Protein AF-A0A353LQL8-F1 (afdb_monomer_lite)

pLDDT: mean 87.76, std 13.8, range [54.66, 97.81]

Radius of gyration: 16.29 Å; chains: 1; bounding box: 35×16×44 Å

Foldseek 3Di:
DLVVLVVVQVVCVVVVHGDPVSVVVNVVVCVVVVVVCVCDVPPVNHPPPDD

Structure (mmCIF, N/CA/C/O backbone):
data_AF-A0A353LQL8-F1
#
_entry.id   AF-A0A353LQL8-F1
#
loop_
_atom_site.group_PDB
_atom_site.id
_atom_site.type_symbol
_atom_site.label_atom_id
_atom_site.label_alt_id
_atom_site.label_comp_id
_atom_site.label_asym_id
_atom_site.label_entity_id
_atom_site.label_seq_id
_atom_site.pdbx_PDB_ins_code
_atom_site.Cartn_x
_atom_site.Cartn_y
_atom_site.Cartn_z
_atom_site.occupancy
_atom_site.B_iso_or_equiv
_atom_site.auth_seq_id
_atom_site.auth_comp_id
_atom_site.auth_asym_id
_atom_site.auth_atom_id
_atom_site.pdbx_PDB_model_num
ATOM 1 N N . ASN A 1 1 ? 7.014 7.698 5.359 1.00 87.25 1 ASN A N 1
ATOM 2 C CA . ASN A 1 1 ? 7.795 6.480 5.030 1.00 87.25 1 ASN A CA 1
ATOM 3 C C . ASN A 1 1 ? 6.823 5.299 5.047 1.00 87.25 1 ASN A C 1
ATOM 5 O O . ASN A 1 1 ? 6.133 5.176 6.054 1.00 87.25 1 ASN A O 1
ATOM 9 N N . PRO A 1 2 ? 6.717 4.466 3.989 1.00 90.56 2 PRO A N 1
ATOM 10 C CA . PRO A 1 2 ? 5.786 3.327 3.946 1.00 90.56 2 PRO A CA 1
ATOM 11 C C . PRO A 1 2 ? 5.926 2.353 5.128 1.00 90.56 2 PRO A C 1
ATOM 13 O O . PRO A 1 2 ? 4.922 1.816 5.587 1.00 90.56 2 PRO A O 1
ATOM 16 N N . PHE A 1 3 ? 7.131 2.176 5.684 1.00 94.56 3 PHE A N 1
ATOM 17 C CA . PHE A 1 3 ? 7.337 1.311 6.854 1.00 94.56 3 PHE A CA 1
ATOM 18 C C . PHE A 1 3 ? 6.660 1.846 8.122 1.00 94.56 3 PHE A C 1
ATOM 20 O O . PHE A 1 3 ? 6.156 1.067 8.924 1.00 94.56 3 PHE A O 1
ATOM 27 N N . THR A 1 4 ? 6.595 3.168 8.292 1.00 95.81 4 THR A N 1
ATOM 28 C CA . THR A 1 4 ? 5.880 3.787 9.418 1.00 95.81 4 THR A CA 1
ATOM 29 C C . THR A 1 4 ? 4.383 3.501 9.329 1.00 95.81 4 THR A C 1
ATOM 31 O O . THR A 1 4 ? 3.799 3.033 10.302 1.00 95.81 4 THR A O 1
ATOM 34 N N . HIS A 1 5 ? 3.792 3.683 8.143 1.00 95.06 5 HIS A N 1
ATOM 35 C CA . HIS A 1 5 ? 2.373 3.398 7.916 1.00 95.06 5 HIS A CA 1
ATOM 36 C C . HIS A 1 5 ? 2.041 1.917 8.115 1.00 95.06 5 HIS A C 1
ATOM 38 O O . HIS A 1 5 ? 0.993 1.602 8.663 1.00 95.06 5 HIS A O 1
ATOM 44 N N . LEU A 1 6 ? 2.943 1.001 7.747 1.00 95.38 6 LEU A N 1
ATOM 45 C CA . LEU A 1 6 ? 2.773 -0.425 8.033 1.00 95.38 6 LEU A CA 1
ATOM 46 C C . LEU A 1 6 ? 2.688 -0.706 9.542 1.00 95.38 6 LEU A C 1
ATOM 48 O O . LEU A 1 6 ? 1.797 -1.427 9.985 1.00 95.38 6 LEU A O 1
ATOM 52 N N . VAL A 1 7 ? 3.606 -0.146 10.336 1.00 96.50 7 VAL A N 1
ATOM 53 C CA . VAL A 1 7 ? 3.617 -0.352 11.795 1.00 96.50 7 VAL A CA 1
ATOM 54 C C . VAL A 1 7 ? 2.377 0.267 12.448 1.00 96.50 7 VAL A C 1
ATOM 56 O O . VAL A 1 7 ? 1.808 -0.314 13.369 1.00 96.50 7 VAL A O 1
ATOM 59 N N . GLU A 1 8 ? 1.927 1.423 11.964 1.00 96.19 8 GLU A N 1
ATOM 60 C CA . GLU A 1 8 ? 0.694 2.070 12.427 1.00 96.19 8 GLU A CA 1
ATOM 61 C C . GLU A 1 8 ? -0.559 1.263 12.077 1.00 96.19 8 GLU A C 1
ATOM 63 O O . GLU A 1 8 ? -1.408 1.071 12.944 1.00 96.19 8 GLU A O 1
ATOM 68 N N . LEU A 1 9 ? -0.641 0.714 10.862 1.00 96.38 9 LEU A N 1
ATOM 69 C CA . LEU A 1 9 ? -1.712 -0.198 10.453 1.00 96.38 9 LEU A CA 1
ATOM 70 C C . LEU A 1 9 ? -1.747 -1.462 11.308 1.00 96.38 9 LEU A C 1
ATOM 72 O O . LEU A 1 9 ? -2.822 -1.894 11.713 1.00 96.38 9 LEU A O 1
ATOM 76 N N . LEU A 1 10 ? -0.583 -2.044 11.608 1.00 96.56 10 LEU A N 1
ATOM 77 C CA . LEU A 1 10 ? -0.485 -3.232 12.456 1.00 96.56 10 LEU A CA 1
ATOM 78 C C . LEU A 1 10 ? -0.965 -2.939 13.885 1.00 96.56 10 LEU A C 1
ATOM 80 O O . LEU A 1 10 ? -1.679 -3.746 14.485 1.00 96.56 10 LEU A O 1
ATOM 84 N N . ARG A 1 11 ? -0.615 -1.761 14.414 1.00 96.31 11 ARG A N 1
ATOM 85 C CA . ARG A 1 11 ? -1.106 -1.281 15.710 1.00 96.31 11 ARG A CA 1
ATOM 86 C C . ARG A 1 11 ? -2.621 -1.089 15.687 1.00 96.31 11 ARG A C 1
ATOM 88 O O . ARG A 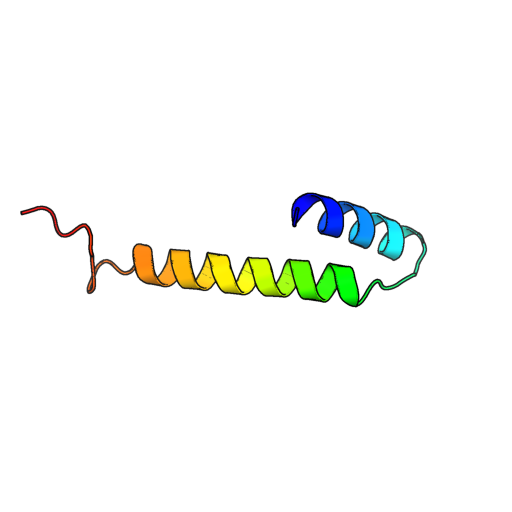1 11 ? -3.304 -1.637 16.542 1.00 96.31 11 ARG A O 1
ATOM 95 N N . ALA A 1 12 ? -3.146 -0.388 14.680 1.00 95.00 12 ALA A N 1
ATOM 96 C CA . ALA A 1 12 ? -4.58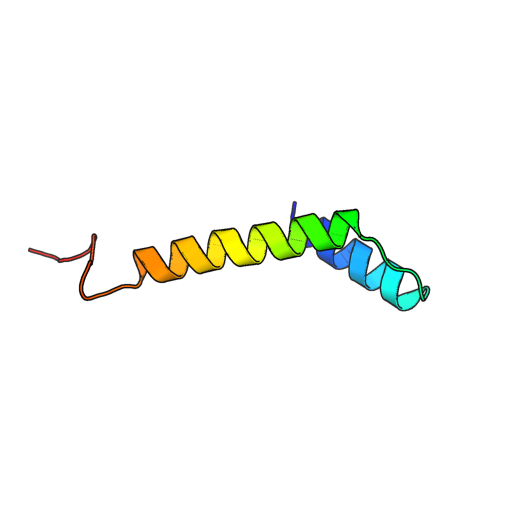1 -0.175 14.514 1.00 95.00 12 ALA A CA 1
ATOM 97 C C . ALA A 1 12 ? -5.335 -1.511 14.420 1.00 95.00 12 ALA A C 1
ATOM 99 O O . ALA A 1 12 ? -6.316 -1.702 15.130 1.00 95.00 12 ALA A O 1
ATOM 100 N N . ALA A 1 13 ? -4.825 -2.472 13.644 1.00 96.06 13 ALA A N 1
ATOM 101 C CA . ALA A 1 13 ? -5.401 -3.810 13.534 1.00 96.06 13 ALA A CA 1
ATOM 102 C C . ALA A 1 13 ? -5.419 -4.554 14.881 1.00 96.06 13 ALA A C 1
ATOM 104 O O . ALA A 1 13 ? -6.410 -5.204 15.207 1.00 96.06 13 ALA A O 1
ATOM 105 N N . SER A 1 14 ? -4.362 -4.411 15.689 1.00 97.12 14 SER A N 1
ATOM 106 C CA . SER A 1 14 ? -4.293 -4.976 17.047 1.00 97.12 14 SER A CA 1
ATOM 107 C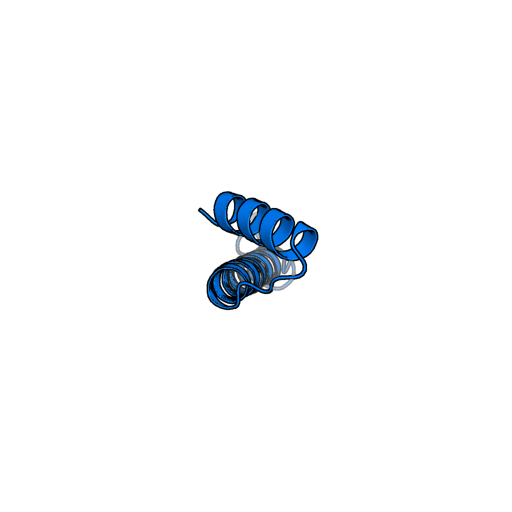 C . SER A 1 14 ? -5.319 -4.347 18.000 1.00 97.12 14 SER A C 1
ATOM 109 O O . SER A 1 14 ? -5.802 -5.009 18.912 1.00 97.12 14 SER A O 1
ATOM 111 N N . GLU A 1 15 ? -5.685 -3.085 17.770 1.00 97.19 15 GLU A N 1
ATOM 112 C CA . GLU A 1 15 ? -6.743 -2.362 18.489 1.00 97.19 15 GLU A CA 1
ATOM 113 C C . GLU A 1 15 ? -8.152 -2.614 17.907 1.00 97.19 15 GLU A C 1
ATOM 115 O O . GLU A 1 15 ? -9.127 -2.043 18.393 1.00 97.19 15 GLU A O 1
ATOM 120 N N . GLY A 1 16 ? -8.287 -3.428 16.850 1.00 96.06 16 GLY A N 1
ATOM 121 C CA . GLY A 1 16 ? -9.555 -3.631 16.135 1.00 96.06 16 GLY A CA 1
ATOM 122 C C . GLY A 1 16 ? -10.008 -2.418 15.310 1.00 96.06 16 GLY A C 1
ATOM 123 O O . GLY A 1 16 ? -11.181 -2.298 14.959 1.00 96.06 16 GLY A O 1
ATOM 124 N N . ARG A 1 17 ? -9.090 -1.496 15.010 1.00 96.69 17 ARG A N 1
ATOM 125 C CA . ARG A 1 17 ? -9.313 -0.265 14.246 1.00 96.69 17 ARG A CA 1
ATOM 126 C C . ARG A 1 17 ? -8.740 -0.395 12.838 1.00 96.69 17 ARG A C 1
ATOM 128 O O . ARG A 1 17 ? -7.792 -1.136 12.595 1.00 96.69 17 ARG A O 1
ATOM 135 N N . PHE A 1 18 ? -9.288 0.380 11.907 1.00 94.31 18 PHE A N 1
ATOM 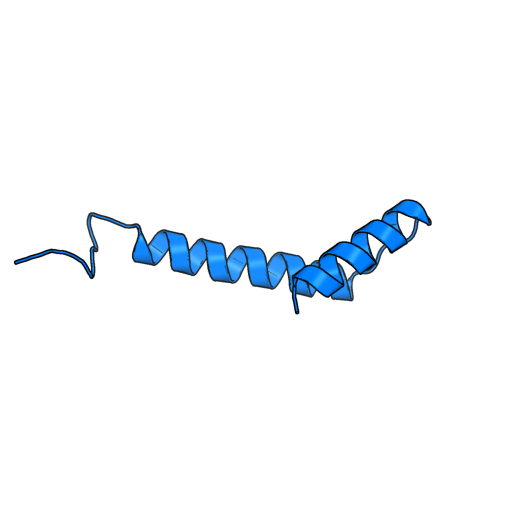136 C CA . PHE A 1 18 ? -8.800 0.443 10.533 1.00 94.31 18 PHE A CA 1
ATOM 137 C C . PHE A 1 18 ? -8.360 1.865 10.179 1.00 94.31 18 PHE A C 1
ATOM 139 O O . PHE A 1 18 ? -9.148 2.803 10.292 1.00 94.31 18 PHE A O 1
ATOM 146 N N . ASP A 1 19 ? -7.107 2.016 9.745 1.00 94.56 19 ASP A N 1
ATOM 147 C CA . ASP A 1 19 ? -6.566 3.282 9.245 1.00 94.56 19 ASP A CA 1
ATOM 148 C C . ASP A 1 19 ? -6.558 3.293 7.709 1.00 94.56 19 ASP A C 1
ATOM 150 O O . ASP A 1 19 ? -5.658 2.768 7.052 1.00 94.56 19 ASP A O 1
ATOM 154 N N . ALA A 1 20 ? -7.580 3.913 7.122 1.00 94.88 20 ALA A N 1
ATOM 155 C CA . ALA A 1 20 ? -7.727 3.991 5.672 1.00 94.88 20 ALA A CA 1
ATOM 156 C C . ALA A 1 20 ? -6.609 4.808 4.995 1.00 94.88 20 ALA A C 1
ATOM 158 O O . ALA A 1 20 ? -6.230 4.503 3.862 1.00 94.88 20 ALA A O 1
ATOM 159 N N . ALA A 1 21 ? -6.067 5.826 5.672 1.00 94.44 21 ALA A N 1
ATOM 160 C CA . ALA A 1 21 ? -5.031 6.685 5.106 1.00 94.44 21 ALA A CA 1
ATOM 161 C C . ALA A 1 21 ? -3.699 5.935 5.013 1.00 94.44 21 ALA A C 1
ATOM 163 O O . ALA A 1 21 ? -3.101 5.872 3.935 1.00 94.44 21 ALA A O 1
ATOM 164 N N . GLY A 1 22 ? -3.276 5.297 6.110 1.00 94.25 22 GLY A N 1
ATOM 165 C CA . GLY A 1 22 ? -2.094 4.437 6.122 1.00 94.25 22 GLY A CA 1
ATOM 166 C C . GLY A 1 22 ? -2.199 3.303 5.101 1.00 94.25 22 GLY A C 1
ATOM 167 O O . GLY A 1 22 ? -1.239 3.032 4.375 1.00 94.25 22 GLY A O 1
ATOM 168 N N . TYR A 1 23 ? -3.383 2.692 4.978 1.00 95.94 23 TYR A N 1
ATOM 169 C CA . TYR A 1 23 ? -3.632 1.628 4.005 1.00 95.94 23 TYR A CA 1
ATOM 170 C C . TYR A 1 23 ? -3.478 2.125 2.565 1.00 95.94 23 TYR A C 1
ATOM 172 O O . TYR A 1 23 ? -2.803 1.482 1.762 1.00 95.94 23 TYR A O 1
ATOM 180 N N . GLY A 1 24 ? -4.039 3.296 2.248 1.00 97.12 24 GLY A N 1
ATOM 181 C CA . GLY A 1 24 ? -3.901 3.919 0.933 1.00 97.12 24 GLY A CA 1
ATOM 182 C C . GLY A 1 24 ? -2.444 4.200 0.562 1.00 97.12 24 GLY A C 1
ATOM 183 O O . GLY A 1 24 ? -2.026 3.891 -0.554 1.00 97.12 24 GLY A O 1
ATOM 184 N N . VAL A 1 25 ? -1.644 4.714 1.504 1.00 96.38 25 VAL A N 1
ATOM 185 C CA . VAL A 1 25 ? -0.208 4.948 1.278 1.00 96.38 25 VAL A CA 1
ATOM 186 C C . VAL A 1 25 ? 0.532 3.634 1.035 1.00 96.38 25 VAL A C 1
ATOM 188 O O . VAL A 1 25 ? 1.294 3.535 0.072 1.00 96.38 25 VAL A O 1
ATOM 191 N N . MET A 1 26 ? 0.299 2.613 1.866 1.00 96.50 26 MET A N 1
ATOM 192 C CA . MET A 1 26 ? 0.932 1.302 1.704 1.00 96.50 26 MET A CA 1
ATOM 193 C C . MET A 1 26 ? 0.581 0.683 0.345 1.00 96.50 26 MET A C 1
ATOM 195 O O . MET A 1 26 ? 1.483 0.321 -0.409 1.00 96.50 26 MET A O 1
ATOM 199 N N . ALA A 1 27 ? -0.709 0.615 0.004 1.00 96.69 27 ALA A N 1
ATOM 200 C CA . ALA A 1 27 ? -1.187 0.052 -1.255 1.00 96.69 27 ALA A CA 1
ATOM 201 C C . ALA A 1 27 ? -0.642 0.820 -2.471 1.00 96.69 27 ALA A C 1
ATOM 203 O O . ALA A 1 27 ? -0.196 0.207 -3.443 1.00 96.69 27 ALA A O 1
ATOM 204 N N . GLY A 1 28 ? -0.609 2.155 -2.397 1.00 97.38 28 GLY A N 1
ATOM 205 C CA . GLY A 1 28 ? -0.039 3.009 -3.436 1.00 97.38 28 GLY A CA 1
ATOM 206 C C . GLY A 1 28 ? 1.455 2.760 -3.646 1.00 97.38 28 GLY A C 1
ATOM 207 O O . GLY A 1 28 ? 1.893 2.585 -4.783 1.00 97.38 28 GLY A O 1
ATOM 208 N N . CYS A 1 29 ? 2.238 2.668 -2.567 1.00 96.62 29 CYS A N 1
ATOM 209 C CA . CYS A 1 29 ? 3.659 2.332 -2.653 1.00 96.62 29 CYS A CA 1
ATOM 210 C C . CYS A 1 29 ? 3.886 0.921 -3.211 1.00 96.62 29 CYS A C 1
ATOM 212 O O . CYS A 1 29 ? 4.751 0.748 -4.070 1.00 96.62 29 CYS A O 1
ATOM 214 N N . THR A 1 30 ? 3.114 -0.076 -2.767 1.00 95.81 30 THR A N 1
ATOM 215 C CA . THR A 1 30 ? 3.196 -1.447 -3.290 1.00 95.81 30 THR A CA 1
ATOM 216 C C . THR A 1 30 ? 2.946 -1.471 -4.791 1.00 95.81 30 THR A C 1
ATOM 218 O O . THR A 1 30 ? 3.760 -2.027 -5.525 1.00 95.81 30 THR A O 1
ATOM 221 N N . LEU A 1 31 ? 1.869 -0.835 -5.259 1.00 97.81 31 LEU A N 1
ATOM 222 C CA . LEU A 1 31 ? 1.546 -0.771 -6.681 1.00 97.81 31 LEU A CA 1
ATOM 223 C C . LEU A 1 31 ? 2.656 -0.065 -7.470 1.00 97.81 31 LEU A C 1
ATOM 225 O O . LEU A 1 31 ? 3.118 -0.589 -8.480 1.00 97.81 31 LEU A O 1
ATOM 229 N N . LEU A 1 32 ? 3.114 1.096 -6.993 1.00 96.56 32 LEU A N 1
ATOM 230 C CA . LEU A 1 32 ? 4.151 1.884 -7.654 1.00 96.56 32 LEU A CA 1
ATOM 231 C C . LEU A 1 32 ? 5.444 1.080 -7.827 1.00 96.56 32 LEU A C 1
ATOM 233 O O . LEU A 1 32 ? 5.946 0.952 -8.942 1.00 96.56 32 LEU A O 1
ATOM 237 N N . PHE A 1 33 ? 5.971 0.506 -6.744 1.00 94.94 33 PHE A N 1
ATOM 238 C CA . PHE A 1 33 ? 7.221 -0.250 -6.806 1.00 94.94 33 PHE A CA 1
ATOM 239 C C . PHE A 1 33 ? 7.071 -1.565 -7.558 1.00 94.94 33 PHE A C 1
ATOM 241 O O . PHE A 1 33 ? 7.986 -1.944 -8.283 1.00 94.94 33 PHE A O 1
ATOM 248 N N . PHE A 1 34 ? 5.924 -2.233 -7.446 1.00 95.06 34 PHE A N 1
ATOM 249 C CA . PHE A 1 34 ? 5.641 -3.425 -8.235 1.00 95.06 34 PHE A CA 1
ATOM 250 C C . PHE A 1 34 ? 5.640 -3.119 -9.735 1.00 95.06 34 PHE A C 1
ATOM 252 O O . PHE A 1 34 ? 6.250 -3.853 -10.506 1.00 95.06 34 PHE A O 1
ATOM 259 N N . LEU A 1 35 ? 5.000 -2.025 -10.159 1.00 94.94 35 LEU A N 1
ATOM 260 C CA . LEU A 1 35 ? 4.979 -1.619 -11.563 1.00 94.94 35 LEU A CA 1
ATOM 261 C C . LEU A 1 35 ? 6.376 -1.243 -12.060 1.00 94.94 35 LEU A C 1
ATOM 263 O O . LEU A 1 35 ? 6.774 -1.710 -13.124 1.00 94.94 35 LEU A O 1
ATOM 267 N N . ILE A 1 36 ? 7.139 -0.477 -11.274 1.00 92.94 36 ILE A N 1
ATOM 268 C CA . ILE A 1 36 ? 8.534 -0.149 -11.597 1.00 92.94 36 ILE A CA 1
ATOM 269 C C . ILE A 1 36 ? 9.358 -1.434 -11.745 1.00 92.94 36 ILE A C 1
ATOM 271 O O . ILE A 1 36 ? 10.010 -1.623 -12.771 1.00 92.94 36 ILE A O 1
ATOM 275 N N . ALA A 1 37 ? 9.282 -2.346 -10.772 1.00 91.31 37 ALA A N 1
ATOM 276 C CA . ALA A 1 37 ? 10.000 -3.617 -10.794 1.00 91.31 37 ALA A CA 1
ATOM 277 C C . ALA A 1 37 ? 9.595 -4.476 -11.995 1.00 91.31 37 ALA A C 1
ATOM 279 O O . ALA A 1 37 ? 10.463 -4.972 -12.703 1.00 91.31 37 ALA A O 1
ATOM 280 N N . ARG A 1 38 ? 8.293 -4.585 -12.286 1.00 90.00 38 ARG A N 1
ATOM 281 C CA . ARG A 1 38 ? 7.779 -5.273 -13.474 1.00 90.00 38 ARG A CA 1
ATOM 282 C C . ARG A 1 38 ? 8.370 -4.685 -14.753 1.00 90.00 38 ARG A C 1
ATOM 284 O O . ARG A 1 38 ? 8.816 -5.441 -15.604 1.00 90.00 38 ARG A O 1
ATOM 291 N N . THR A 1 39 ? 8.372 -3.359 -14.899 1.00 85.06 39 THR A N 1
ATOM 292 C CA . THR A 1 39 ? 8.901 -2.707 -16.109 1.00 85.06 39 THR A CA 1
ATOM 293 C C . THR A 1 39 ? 10.418 -2.802 -16.231 1.00 85.06 39 THR A C 1
ATOM 295 O O . THR A 1 39 ? 10.921 -2.910 -17.341 1.00 85.06 39 THR A O 1
ATOM 298 N N . GLY A 1 40 ? 11.150 -2.773 -15.115 1.00 82.69 40 GLY A N 1
ATOM 299 C CA . GLY A 1 40 ? 12.606 -2.903 -15.110 1.00 82.69 40 GLY A CA 1
ATOM 300 C C . GLY A 1 40 ? 13.090 -4.344 -15.275 1.00 82.69 40 GLY A C 1
ATOM 301 O O . GLY A 1 40 ? 14.178 -4.558 -15.801 1.00 82.69 40 GLY A O 1
ATOM 302 N N . TYR A 1 41 ? 12.296 -5.323 -14.833 1.00 77.62 41 TYR A N 1
ATOM 303 C CA . TYR A 1 41 ? 12.619 -6.746 -14.926 1.00 77.62 41 TYR A CA 1
ATOM 304 C C . TYR A 1 41 ? 12.232 -7.365 -16.268 1.00 77.62 41 TYR A C 1
ATOM 306 O O . TYR A 1 41 ? 12.749 -8.430 -16.579 1.00 77.62 41 TYR A O 1
ATOM 314 N N . ASP A 1 42 ? 11.349 -6.727 -17.045 1.00 75.88 42 ASP A N 1
ATOM 315 C CA . ASP A 1 42 ? 10.931 -7.196 -18.369 1.00 75.88 42 ASP A CA 1
ATOM 316 C C . ASP A 1 42 ? 12.164 -7.416 -19.276 1.00 75.88 42 ASP A C 1
ATOM 318 O O . ASP A 1 42 ? 12.764 -6.444 -19.756 1.00 75.88 42 ASP A O 1
ATOM 322 N N . PRO A 1 43 ? 12.586 -8.680 -19.488 1.00 62.66 43 PRO A N 1
ATOM 323 C CA . PRO A 1 43 ? 13.819 -8.983 -20.201 1.00 62.66 43 PRO A CA 1
ATOM 324 C C . PRO A 1 43 ? 13.655 -8.777 -21.711 1.00 62.66 43 PRO A C 1
ATOM 326 O O . PRO A 1 43 ? 14.642 -8.524 -22.399 1.00 62.66 43 PRO A O 1
ATOM 329 N N . GLU A 1 44 ? 12.420 -8.830 -22.226 1.00 65.38 44 GLU A N 1
ATOM 330 C CA . GLU A 1 44 ? 12.099 -8.629 -23.643 1.00 65.38 44 GLU A CA 1
ATOM 331 C C . GLU A 1 44 ? 12.127 -7.140 -24.022 1.00 65.38 44 GLU A C 1
ATOM 333 O O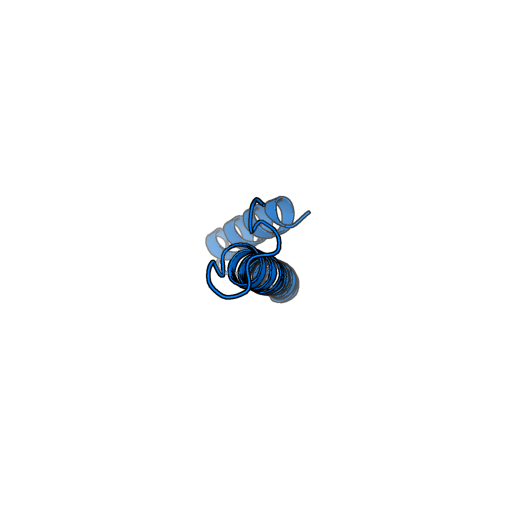 . GLU A 1 44 ? 12.432 -6.785 -25.160 1.00 65.38 44 GLU A O 1
ATOM 338 N N . ARG A 1 45 ? 11.864 -6.250 -23.055 1.00 62.03 45 ARG A N 1
ATOM 339 C CA . ARG A 1 45 ? 11.926 -4.781 -23.207 1.00 62.03 45 ARG A CA 1
ATOM 340 C C . ARG A 1 45 ? 13.193 -4.172 -22.594 1.00 62.03 45 ARG A C 1
ATOM 342 O O . ARG A 1 45 ? 13.269 -2.957 -22.409 1.00 62.03 45 ARG A O 1
ATOM 349 N N . GLY A 1 46 ? 14.168 -5.018 -22.261 1.00 57.97 46 GLY A N 1
ATOM 350 C CA . GLY A 1 46 ? 15.273 -4.718 -21.359 1.00 57.97 46 GLY A CA 1
ATOM 351 C C . GLY A 1 46 ? 16.052 -3.441 -21.686 1.00 57.97 46 GLY A C 1
ATOM 352 O O . GLY A 1 46 ? 16.776 -3.361 -22.675 1.00 57.97 46 GLY A O 1
ATOM 353 N N . ILE A 1 47 ? 16.007 -2.486 -20.752 1.00 57.88 47 ILE A N 1
ATOM 354 C CA . ILE A 1 47 ? 16.927 -1.332 -20.656 1.00 57.88 47 ILE A CA 1
ATOM 355 C C . ILE A 1 47 ? 18.372 -1.822 -20.425 1.00 57.88 47 ILE A C 1
ATOM 357 O O . ILE A 1 47 ? 19.342 -1.143 -20.745 1.00 57.88 47 ILE A O 1
ATOM 361 N N . PHE A 1 48 ? 18.511 -3.039 -19.894 1.00 60.00 48 PHE A N 1
ATOM 362 C CA . PHE A 1 48 ? 19.773 -3.716 -19.619 1.00 60.00 48 PHE A CA 1
ATOM 363 C C . PHE A 1 48 ? 20.113 -4.778 -20.676 1.00 60.00 48 PHE A C 1
ATOM 365 O O . PHE A 1 48 ? 20.742 -5.792 -20.368 1.00 60.00 48 PHE A O 1
ATOM 372 N N . ASN A 1 49 ? 19.690 -4.570 -21.928 1.00 56.41 49 ASN A N 1
ATOM 373 C CA . ASN A 1 49 ? 20.242 -5.317 -23.050 1.00 56.41 49 ASN A CA 1
ATOM 374 C C . ASN A 1 49 ? 21.711 -4.896 -23.215 1.00 56.41 49 ASN A C 1
ATOM 376 O O . ASN A 1 49 ? 22.024 -3.888 -23.850 1.00 56.41 49 ASN A O 1
ATOM 380 N N . ARG A 1 50 ? 22.601 -5.640 -22.553 1.00 60.59 50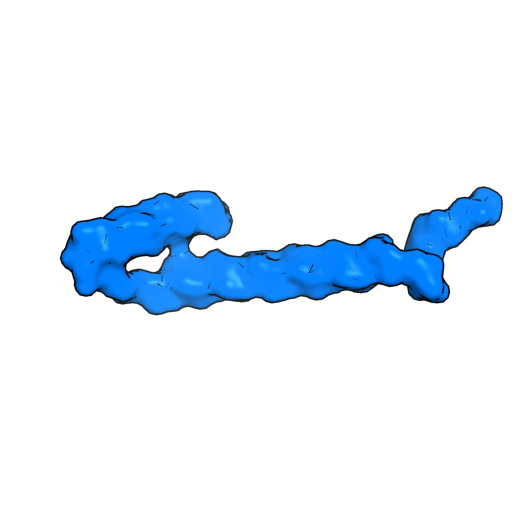 ARG A N 1
ATOM 381 C CA . ARG A 1 50 ? 24.051 -5.549 -22.721 1.00 60.59 50 ARG A CA 1
ATOM 382 C C . ARG A 1 50 ? 24.374 -5.831 -24.189 1.00 60.59 50 ARG A C 1
ATOM 384 O O . ARG A 1 50 ? 24.315 -6.979 -24.620 1.00 60.59 50 ARG A O 1
ATOM 391 N N . ARG A 1 51 ? 24.682 -4.774 -24.939 1.00 54.66 51 ARG A N 1
ATOM 392 C CA . ARG A 1 51 ? 25.649 -4.881 -26.034 1.00 54.66 51 ARG A CA 1
ATOM 393 C C . ARG A 1 51 ? 27.048 -4.911 -25.440 1.00 54.66 51 ARG A C 1
ATOM 395 O O . ARG A 1 51 ? 27.251 -4.204 -24.426 1.00 54.66 51 ARG A O 1
#

Sequence (51 aa):
NPFTHLVELLRAASEGRFDAAGYGVMAGCTLLFFLIARTGYDPERGIFNRR

Secondary structure (DSSP, 8-state):
-HHHHHHHHHHHHHTT---HHHHHHHHHHHHHHHHHHHHHH-STT-TT---